Protein AF-A0A6V7H2R8-F1 (afdb_monomer)

Nearest PDB structures (foldseek):
  3dwb-assembly1_A  TM=9.628E-01  e=2.701E-02  Homo sapiens
  4cth-assembly1_A-2  TM=8.865E-01  e=2.375E-02  Homo sapiens
  3zjc-assembly1_A  TM=4.644E-01  e=5.993E+00  Homo sapiens

pLDDT: mean 85.29, std 17.2, range [33.84, 97.81]

Structure (mmCIF, N/CA/C/O backbone):
data_AF-A0A6V7H2R8-F1
#
_entry.id   AF-A0A6V7H2R8-F1
#
loop_
_atom_site.group_PDB
_atom_site.id
_atom_site.type_symbol
_atom_site.label_atom_id
_atom_site.label_alt_id
_atom_site.label_comp_id
_atom_site.label_asym_id
_atom_site.label_entity_id
_atom_site.label_seq_id
_atom_site.pdbx_PDB_ins_code
_atom_site.Cartn_x
_atom_site.Cartn_y
_atom_site.Cartn_z
_atom_site.occupancy
_atom_site.B_iso_or_equiv
_atom_site.auth_seq_id
_atom_site.auth_comp_id
_atom_site.auth_asym_id
_atom_site.auth_atom_id
_atom_site.pdbx_PDB_model_num
ATOM 1 N N . MET A 1 1 ? 26.172 -37.991 10.507 1.00 34.00 1 MET A N 1
ATOM 2 C CA . MET A 1 1 ? 24.978 -37.413 11.155 1.00 34.00 1 MET A CA 1
ATOM 3 C C . MET A 1 1 ? 24.771 -36.032 10.552 1.00 34.00 1 MET A C 1
ATOM 5 O O . MET A 1 1 ? 25.432 -35.087 10.954 1.00 34.00 1 MET A O 1
ATOM 9 N N . THR A 1 2 ? 23.987 -35.946 9.480 1.00 33.84 2 THR A N 1
ATOM 10 C CA . THR A 1 2 ? 23.653 -34.681 8.815 1.00 33.84 2 THR A CA 1
ATOM 11 C C . THR A 1 2 ? 22.503 -34.040 9.579 1.00 33.84 2 THR A C 1
ATOM 13 O O . THR A 1 2 ? 21.401 -34.583 9.599 1.00 33.84 2 THR A O 1
ATOM 16 N N . LEU A 1 3 ? 22.778 -32.925 10.255 1.00 43.97 3 LEU A N 1
ATOM 17 C CA . LEU A 1 3 ? 21.754 -32.080 10.861 1.00 43.97 3 LEU A CA 1
ATOM 18 C C . LEU A 1 3 ? 20.865 -31.525 9.742 1.00 43.97 3 LEU A C 1
ATOM 20 O O . LEU A 1 3 ? 21.286 -30.668 8.971 1.00 43.97 3 LEU A O 1
ATOM 24 N N . SER A 1 4 ? 19.645 -32.052 9.660 1.00 55.16 4 SER A N 1
ATOM 25 C CA . SER A 1 4 ? 18.523 -31.413 8.981 1.00 55.16 4 SER A CA 1
ATOM 26 C C . SER A 1 4 ? 18.219 -30.127 9.744 1.00 55.16 4 SER A C 1
ATOM 28 O O . SER A 1 4 ? 17.566 -30.173 10.786 1.00 55.16 4 SER A O 1
ATOM 30 N N . LEU A 1 5 ? 18.760 -28.993 9.287 1.00 51.31 5 LEU A N 1
ATOM 31 C CA . LEU A 1 5 ? 18.338 -27.694 9.798 1.00 51.31 5 LEU A CA 1
ATOM 32 C C . LEU A 1 5 ? 16.865 -27.515 9.439 1.00 51.31 5 LEU A C 1
ATOM 34 O O . LEU A 1 5 ? 16.486 -27.637 8.278 1.00 51.31 5 LEU A O 1
ATOM 38 N N . CYS A 1 6 ? 16.080 -27.285 10.484 1.00 45.25 6 CYS A N 1
ATOM 39 C CA . CYS A 1 6 ? 14.645 -27.093 10.494 1.00 45.25 6 CYS A CA 1
ATOM 40 C C . CYS A 1 6 ? 14.112 -26.374 9.255 1.00 45.25 6 CYS A C 1
ATOM 42 O O . CYS A 1 6 ? 14.593 -25.301 8.888 1.00 45.25 6 CYS A O 1
ATOM 44 N N . ASP A 1 7 ? 13.039 -26.933 8.703 1.00 42.12 7 ASP A N 1
ATOM 45 C CA . ASP A 1 7 ? 12.064 -26.207 7.907 1.00 42.12 7 ASP A CA 1
ATOM 46 C C . ASP A 1 7 ? 11.737 -24.879 8.608 1.00 42.12 7 ASP A C 1
ATOM 48 O O . ASP A 1 7 ? 11.073 -24.852 9.649 1.00 42.12 7 ASP A O 1
ATOM 52 N N . VAL A 1 8 ? 12.222 -23.762 8.062 1.00 51.91 8 VAL A N 1
ATOM 53 C CA . VAL A 1 8 ? 11.728 -22.430 8.419 1.00 51.91 8 VAL A CA 1
ATOM 54 C C . VAL A 1 8 ? 10.284 -22.386 7.928 1.00 51.91 8 VAL A C 1
ATOM 56 O O . VAL A 1 8 ? 10.016 -22.106 6.764 1.00 51.91 8 VAL A O 1
AT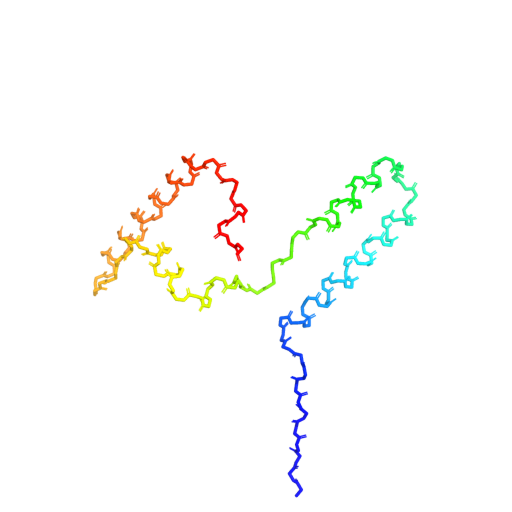OM 59 N N . LYS A 1 9 ? 9.351 -22.767 8.805 1.00 57.75 9 LYS A N 1
ATOM 60 C CA . LYS A 1 9 ? 7.926 -22.903 8.478 1.00 57.75 9 LYS A CA 1
ATOM 61 C C . LYS A 1 9 ? 7.207 -21.576 8.209 1.00 57.75 9 LYS A C 1
ATOM 63 O O . LYS A 1 9 ? 6.068 -21.623 7.767 1.00 57.75 9 LYS A O 1
ATOM 68 N N . TYR A 1 10 ? 7.850 -20.428 8.424 1.00 55.31 10 TYR A N 1
ATOM 69 C CA . TYR A 1 10 ? 7.238 -19.109 8.243 1.00 55.31 10 TYR A CA 1
ATOM 70 C C . TYR A 1 10 ? 8.214 -18.154 7.554 1.00 55.31 10 TYR A C 1
ATOM 72 O O . TYR A 1 10 ? 9.361 -18.011 7.985 1.00 55.31 10 TYR A O 1
ATOM 80 N N . GLY A 1 11 ? 7.789 -17.519 6.460 1.00 78.44 11 GLY A N 1
ATOM 81 C CA . GLY A 1 11 ? 8.589 -16.499 5.785 1.00 78.44 11 GLY A CA 1
ATOM 82 C C . GLY A 1 11 ? 8.660 -15.216 6.618 1.00 78.44 11 GLY A C 1
ATOM 83 O O . GLY A 1 11 ? 7.786 -14.946 7.435 1.00 78.44 11 GLY A O 1
ATOM 84 N N . GLY A 1 12 ? 9.673 -14.369 6.395 1.00 87.06 12 GLY A N 1
ATOM 85 C CA . GLY A 1 12 ? 9.821 -13.111 7.149 1.00 87.06 12 GLY A CA 1
ATOM 86 C C . GLY A 1 12 ? 8.627 -12.146 7.028 1.00 87.06 12 GLY A C 1
ATOM 87 O O . GLY A 1 12 ? 8.388 -11.355 7.933 1.00 87.06 12 GLY A O 1
ATOM 88 N N . ARG A 1 13 ? 7.846 -12.235 5.939 1.00 88.38 13 ARG A N 1
ATOM 89 C CA . ARG A 1 13 ? 6.581 -11.495 5.780 1.00 88.38 13 ARG A CA 1
ATOM 90 C C . ARG A 1 13 ? 5.502 -11.995 6.742 1.00 88.38 13 ARG A C 1
ATOM 92 O O . ARG A 1 13 ? 4.782 -11.171 7.289 1.00 88.38 13 ARG A O 1
ATOM 99 N N . ASP A 1 14 ? 5.409 -13.308 6.931 1.00 91.00 14 ASP A N 1
ATOM 100 C CA . ASP A 1 14 ? 4.378 -13.930 7.765 1.00 91.00 14 ASP A CA 1
ATOM 101 C C . ASP A 1 14 ? 4.619 -13.561 9.231 1.00 91.00 14 ASP A C 1
ATOM 103 O O . ASP A 1 14 ? 3.728 -13.030 9.880 1.00 91.00 14 ASP A O 1
ATOM 107 N N . MET A 1 15 ? 5.873 -13.654 9.694 1.00 93.75 15 MET A N 1
ATOM 108 C CA . MET A 1 15 ? 6.250 -13.203 11.041 1.00 93.75 15 MET A CA 1
ATOM 109 C C . MET A 1 15 ? 5.937 -11.719 11.275 1.00 93.75 15 MET A C 1
ATOM 111 O O . MET A 1 15 ? 5.490 -11.337 12.349 1.00 93.75 15 MET A O 1
ATOM 115 N N . ALA A 1 16 ? 6.180 -10.861 10.279 1.00 93.31 16 ALA A N 1
ATOM 116 C CA . ALA A 1 16 ? 5.841 -9.445 10.383 1.00 93.31 16 ALA A CA 1
ATOM 117 C C . ALA A 1 16 ? 4.325 -9.208 10.440 1.00 93.31 16 ALA A C 1
ATOM 119 O O . ALA A 1 16 ? 3.893 -8.292 11.132 1.00 93.31 16 ALA A O 1
ATOM 120 N N . SER A 1 17 ? 3.531 -10.025 9.743 1.00 93.69 17 SER A N 1
ATOM 121 C CA . SER A 1 17 ? 2.068 -9.977 9.823 1.00 93.69 17 SER A CA 1
ATOM 122 C C . SER A 1 17 ? 1.574 -10.367 11.207 1.00 93.69 17 SER A C 1
ATOM 124 O O . SER A 1 17 ? 0.786 -9.629 11.788 1.00 93.69 17 SER A O 1
ATOM 126 N N . ASP A 1 18 ? 2.103 -11.456 11.761 1.00 94.62 18 ASP A N 1
ATOM 127 C CA . ASP A 1 18 ? 1.732 -11.923 13.097 1.00 94.62 18 ASP A CA 1
ATOM 128 C C . ASP A 1 18 ? 2.070 -10.868 14.164 1.00 94.62 18 ASP A C 1
ATOM 130 O O . ASP A 1 18 ? 1.243 -10.550 15.015 1.00 94.62 18 ASP A O 1
ATOM 134 N N . MET A 1 19 ? 3.249 -10.238 14.071 1.00 94.81 19 MET A N 1
ATOM 135 C CA . MET A 1 19 ? 3.630 -9.144 14.976 1.00 94.81 19 MET A CA 1
ATOM 136 C C . MET A 1 19 ? 2.691 -7.932 14.872 1.00 94.81 19 MET A C 1
ATOM 138 O O . MET A 1 19 ? 2.398 -7.298 15.885 1.00 94.81 19 MET A O 1
ATOM 142 N N . VAL A 1 20 ? 2.220 -7.583 13.669 1.00 95.00 20 VAL A N 1
ATOM 143 C CA . VAL A 1 20 ? 1.248 -6.488 13.492 1.00 95.00 20 VAL A CA 1
ATOM 144 C C . VAL A 1 20 ? -0.088 -6.838 14.147 1.00 95.00 20 VAL A C 1
ATOM 146 O O . VAL A 1 20 ? -0.681 -5.974 14.792 1.00 95.00 20 VAL A O 1
ATOM 149 N N . ASP A 1 21 ? -0.524 -8.093 14.051 1.00 94.50 21 ASP A N 1
ATOM 150 C CA . ASP A 1 21 ? -1.775 -8.559 14.658 1.00 94.50 21 ASP A CA 1
ATOM 151 C C . ASP A 1 21 ? -1.701 -8.548 16.191 1.00 94.50 21 ASP A C 1
ATOM 153 O O . ASP A 1 21 ? -2.643 -8.121 16.865 1.00 94.50 21 ASP A O 1
ATOM 157 N N . GLU A 1 22 ? -0.555 -8.934 16.755 1.00 96.50 22 GLU A N 1
ATOM 158 C CA . GLU A 1 22 ? -0.293 -8.824 18.193 1.00 96.50 22 GLU A CA 1
ATOM 159 C C . GLU A 1 22 ? -0.314 -7.365 18.673 1.00 96.50 22 GLU A C 1
ATOM 161 O O . GLU A 1 22 ? -0.939 -7.059 19.691 1.00 96.50 22 GLU A O 1
ATOM 166 N N . ILE A 1 23 ? 0.308 -6.447 17.923 1.00 95.81 23 ILE A N 1
ATOM 167 C CA . ILE A 1 23 ? 0.294 -5.010 18.237 1.00 95.81 23 ILE A CA 1
ATOM 168 C C . ILE A 1 23 ? -1.128 -4.453 18.165 1.00 95.81 23 ILE A C 1
ATOM 170 O O . ILE A 1 23 ? -1.539 -3.720 19.064 1.00 95.81 23 ILE A O 1
ATOM 174 N N . GLN A 1 24 ? -1.889 -4.796 17.124 1.00 96.25 24 GLN A N 1
ATOM 175 C CA . GLN A 1 24 ? -3.268 -4.334 16.968 1.00 96.25 24 GLN A CA 1
ATOM 176 C C . GLN A 1 24 ? -4.132 -4.765 18.158 1.00 96.25 24 GLN A C 1
ATOM 178 O O . GLN A 1 24 ? -4.868 -3.946 18.710 1.00 96.25 24 GLN A O 1
ATOM 183 N N . LYS A 1 25 ? -3.980 -6.013 18.606 1.00 96.19 25 LYS A N 1
ATOM 184 C CA . LYS A 1 25 ? -4.686 -6.545 19.774 1.00 96.19 25 LYS A CA 1
ATOM 185 C C . LYS A 1 25 ? -4.315 -5.827 21.074 1.00 96.19 25 LYS A C 1
ATOM 187 O O . LYS A 1 25 ? -5.192 -5.540 21.887 1.00 96.19 25 LYS A O 1
ATOM 192 N N . GLU A 1 26 ? -3.035 -5.530 21.287 1.00 97.19 26 GLU A N 1
ATOM 193 C CA . GLU A 1 26 ? -2.609 -4.788 22.480 1.00 97.19 26 GLU A CA 1
ATOM 194 C C . GLU A 1 26 ? -3.139 -3.349 22.455 1.00 97.19 26 GLU A C 1
ATOM 196 O O . GLU A 1 26 ? -3.633 -2.848 23.463 1.00 97.19 26 GLU A O 1
ATOM 201 N N . VAL A 1 27 ? -3.109 -2.687 21.297 1.00 96.06 27 VAL A N 1
ATOM 202 C CA . VAL A 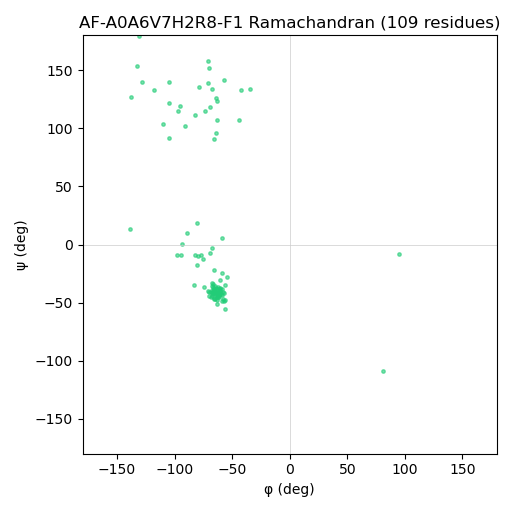1 27 ? -3.676 -1.339 21.139 1.00 96.06 27 VAL A CA 1
ATOM 203 C C . VAL A 1 27 ? -5.179 -1.336 21.430 1.00 96.06 27 VAL A C 1
ATOM 205 O O . VAL A 1 27 ? -5.654 -0.457 22.150 1.00 96.06 27 VAL A O 1
ATOM 208 N N . GLU A 1 28 ? -5.917 -2.332 20.937 1.00 96.19 28 GLU A N 1
ATOM 209 C CA . GLU A 1 28 ? -7.338 -2.514 21.247 1.00 96.19 28 GLU A CA 1
ATOM 210 C C . GLU A 1 28 ? -7.570 -2.625 22.763 1.00 96.19 28 GLU A C 1
ATOM 212 O O . GLU A 1 28 ? -8.400 -1.901 23.321 1.00 96.19 28 GLU A O 1
ATOM 217 N N . TYR A 1 29 ? -6.783 -3.461 23.446 1.00 96.56 29 TYR A N 1
ATOM 218 C CA . TYR A 1 29 ? -6.860 -3.633 24.898 1.00 96.56 29 TYR A CA 1
ATOM 219 C C . TYR A 1 29 ? -6.592 -2.324 25.664 1.00 96.56 29 TYR A C 1
ATOM 221 O O . TYR A 1 29 ? -7.313 -1.983 26.610 1.00 96.56 29 TYR A O 1
ATOM 229 N N . GLN A 1 30 ? -5.598 -1.540 25.243 1.00 95.50 30 GLN A N 1
ATOM 230 C CA . GLN A 1 30 ? -5.274 -0.243 25.855 1.00 95.50 30 GLN A CA 1
ATOM 231 C C . GLN A 1 30 ? -6.394 0.791 25.654 1.00 95.50 30 GLN A C 1
ATOM 233 O O . GLN A 1 30 ? -6.712 1.557 26.565 1.00 95.50 30 GLN A O 1
ATOM 238 N N . ILE A 1 31 ? -7.039 0.807 24.484 1.00 95.31 31 ILE A N 1
ATOM 239 C CA . ILE A 1 31 ? -8.177 1.700 24.207 1.00 95.31 31 ILE A CA 1
ATOM 240 C C . ILE A 1 31 ? -9.392 1.306 25.055 1.00 95.31 31 ILE A C 1
ATOM 242 O O . ILE A 1 31 ? -10.039 2.170 25.653 1.00 95.31 31 ILE A O 1
ATOM 246 N N . GLN A 1 32 ? -9.687 0.009 25.153 1.00 93.88 32 GLN A N 1
A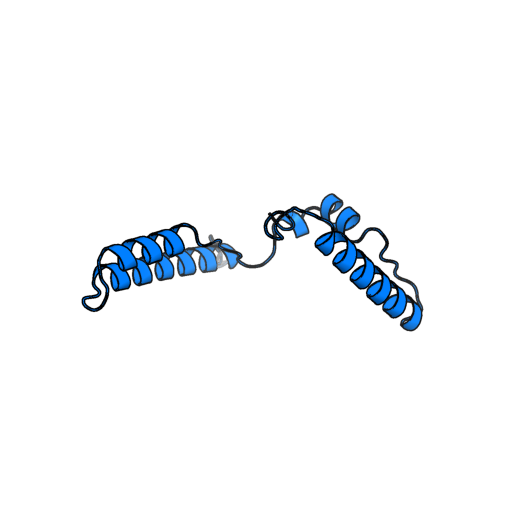TOM 247 C CA . GLN A 1 32 ? -10.806 -0.497 25.952 1.00 93.88 32 GLN A CA 1
ATOM 248 C C . GLN A 1 32 ? -10.610 -0.244 27.452 1.00 93.88 32 GLN A C 1
ATOM 250 O O . GLN A 1 32 ? -11.563 0.115 28.138 1.00 93.88 32 GLN A O 1
ATOM 255 N N . SER A 1 33 ? -9.383 -0.370 27.961 1.00 94.12 33 SER A N 1
ATOM 256 C CA . SER A 1 33 ? -9.065 -0.142 29.380 1.00 94.12 33 SER A CA 1
ATOM 257 C C . SER A 1 33 ? -8.861 1.332 29.757 1.00 94.12 33 SER A C 1
ATOM 259 O O . SER A 1 33 ? -8.779 1.662 30.942 1.00 94.12 33 SER A O 1
ATOM 261 N N . SER A 1 34 ? -8.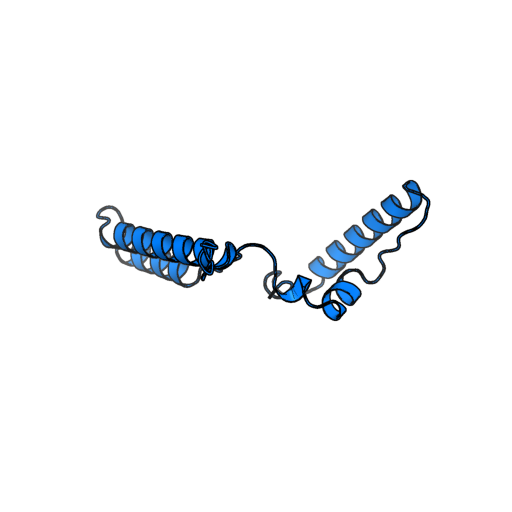802 2.233 28.775 1.00 93.38 34 SER A N 1
ATOM 262 C CA . SER A 1 34 ? -8.591 3.658 29.013 1.00 93.38 34 SER A CA 1
ATOM 263 C C . SER A 1 34 ? -9.770 4.320 29.733 1.00 93.38 34 SER A C 1
ATOM 265 O O . SER A 1 34 ? -10.934 4.164 29.353 1.00 93.38 34 SER A O 1
ATOM 267 N N . THR A 1 35 ? -9.440 5.123 30.747 1.00 94.19 35 THR A N 1
ATOM 268 C CA . THR A 1 35 ? -10.387 5.901 31.560 1.00 94.19 35 THR A CA 1
ATOM 269 C C . THR A 1 35 ? -10.514 7.360 31.128 1.00 94.19 35 THR A C 1
ATOM 271 O O . THR A 1 35 ? -11.370 8.072 31.647 1.00 94.19 35 THR A O 1
ATOM 274 N N . TRP A 1 36 ? -9.661 7.834 30.215 1.00 93.31 36 TRP A N 1
ATOM 275 C CA . TRP A 1 36 ? -9.619 9.247 29.821 1.00 93.31 36 TRP A CA 1
ATOM 276 C C . TRP A 1 36 ? -10.456 9.566 28.573 1.00 93.31 36 TRP A C 1
ATOM 278 O O . TRP A 1 36 ? -10.634 10.740 28.256 1.00 93.31 36 TRP A O 1
ATOM 288 N N . MET A 1 37 ? -10.966 8.549 27.869 1.00 93.31 37 MET A N 1
ATOM 289 C CA . MET A 1 37 ? -11.780 8.702 26.658 1.00 93.31 37 MET A CA 1
ATOM 290 C C . MET A 1 37 ? -13.259 8.440 26.937 1.00 93.31 37 MET A C 1
ATOM 292 O O . MET A 1 37 ? -13.600 7.508 27.662 1.00 93.31 37 MET A O 1
ATOM 296 N N . ASP A 1 38 ? -14.113 9.256 26.320 1.00 94.31 38 ASP A N 1
ATOM 297 C CA . ASP A 1 38 ? -15.556 9.030 26.254 1.00 94.31 38 ASP A CA 1
ATOM 298 C C . ASP A 1 38 ? -15.884 7.839 25.340 1.00 94.31 38 ASP A C 1
ATOM 300 O O . ASP A 1 38 ? -15.149 7.556 24.388 1.00 94.31 38 ASP A O 1
ATOM 304 N N . ASP A 1 39 ? -17.000 7.167 25.608 1.00 93.12 39 ASP A N 1
ATOM 305 C CA . ASP A 1 39 ? -17.392 5.952 24.893 1.00 93.12 39 ASP A CA 1
ATOM 306 C C . ASP A 1 39 ? -17.630 6.200 23.396 1.00 93.12 39 ASP A C 1
ATOM 308 O O . ASP A 1 39 ? -17.191 5.400 22.573 1.00 93.12 39 ASP A O 1
ATOM 312 N N . GLY A 1 40 ? -18.186 7.355 23.009 1.00 92.88 40 GLY A N 1
ATOM 313 C CA . GLY A 1 40 ? -18.374 7.672 21.588 1.00 92.88 40 GLY A CA 1
ATOM 314 C C . GLY A 1 40 ? -17.053 7.879 20.837 1.00 92.88 40 GLY A C 1
ATOM 315 O O . GLY A 1 40 ? -16.933 7.535 19.662 1.00 92.88 40 GLY A O 1
ATOM 316 N N . VAL A 1 41 ? -16.030 8.414 21.511 1.00 93.12 41 VAL A N 1
ATOM 317 C CA . VAL A 1 41 ? -14.681 8.562 20.935 1.00 93.12 41 VAL A CA 1
ATOM 318 C C . VAL A 1 41 ? -13.976 7.208 20.865 1.00 93.12 41 VAL A C 1
ATOM 320 O O . VAL A 1 41 ? -13.261 6.941 19.897 1.00 93.12 41 VAL A O 1
ATOM 323 N N . ARG A 1 42 ? -14.196 6.347 21.864 1.00 95.00 42 ARG A N 1
ATOM 324 C CA . ARG A 1 42 ? -13.658 4.983 21.914 1.00 95.00 42 ARG A CA 1
ATOM 325 C C . ARG A 1 42 ? -14.084 4.183 20.686 1.00 95.00 42 ARG A C 1
ATOM 327 O O . ARG A 1 42 ? -13.218 3.628 20.013 1.00 95.00 42 ARG A O 1
ATOM 334 N N . ASP A 1 43 ? -15.373 4.206 20.357 1.00 94.69 43 ASP A N 1
ATOM 335 C CA . ASP A 1 43 ? -15.931 3.466 19.221 1.00 94.69 43 ASP A CA 1
ATOM 336 C C . ASP A 1 43 ? -15.315 3.915 17.885 1.00 94.69 43 ASP A C 1
ATOM 338 O O . ASP A 1 43 ? -14.875 3.083 17.096 1.00 94.69 43 ASP A O 1
ATOM 342 N N . ILE A 1 44 ? -15.151 5.227 17.671 1.00 94.94 44 ILE A N 1
ATOM 343 C CA . ILE A 1 44 ? -14.523 5.772 16.451 1.00 94.94 44 ILE A CA 1
ATOM 344 C C . ILE A 1 44 ? -13.070 5.296 16.298 1.00 94.94 44 ILE A C 1
ATOM 346 O O . ILE A 1 44 ? -12.611 4.994 15.192 1.00 94.94 44 ILE A O 1
ATOM 350 N N . ILE A 1 45 ? -12.313 5.268 17.397 1.00 93.75 45 ILE A N 1
ATOM 351 C CA . ILE A 1 45 ? -10.909 4.843 17.366 1.00 93.75 45 ILE A CA 1
ATOM 352 C C . ILE A 1 45 ? -10.817 3.332 17.131 1.00 93.75 45 ILE A C 1
ATOM 354 O O . ILE A 1 45 ? -9.957 2.899 16.361 1.00 93.75 45 ILE A O 1
ATOM 358 N N . LEU A 1 46 ? -11.699 2.543 17.751 1.00 95.50 46 LEU A N 1
ATOM 359 C CA . LEU A 1 46 ? -11.770 1.096 17.540 1.00 95.50 46 LEU A CA 1
ATOM 360 C C . LEU A 1 46 ? -12.136 0.758 16.093 1.00 95.50 46 LEU A C 1
ATOM 362 O O . LEU A 1 46 ? -11.447 -0.054 15.477 1.00 95.50 46 LEU A O 1
ATOM 366 N N . ASP A 1 47 ? -13.120 1.444 15.510 1.00 95.62 47 ASP A N 1
ATOM 367 C CA . ASP A 1 47 ? -13.468 1.283 14.096 1.00 95.62 47 ASP A CA 1
ATOM 368 C C . ASP A 1 47 ? -12.259 1.574 13.200 1.00 95.62 47 ASP A C 1
ATOM 370 O O . ASP A 1 47 ? -11.908 0.780 12.324 1.00 95.62 47 ASP A O 1
ATOM 374 N N . LYS A 1 48 ? -11.545 2.676 13.456 1.00 94.12 48 LYS A N 1
ATOM 375 C CA . LYS A 1 48 ? -10.331 3.009 12.700 1.00 94.12 48 LYS A CA 1
ATOM 376 C C . LYS A 1 48 ? -9.246 1.937 12.828 1.00 94.12 48 LYS A C 1
ATOM 378 O O . LYS A 1 48 ? -8.537 1.687 11.855 1.00 94.12 48 LYS A O 1
ATOM 383 N N . LEU A 1 49 ? -9.099 1.333 14.006 1.00 94.62 49 LEU A N 1
ATOM 384 C CA . LEU A 1 49 ? -8.130 0.266 14.250 1.00 94.62 49 LEU A CA 1
ATOM 385 C C . LEU A 1 49 ? -8.489 -1.006 13.468 1.00 94.62 49 LEU A C 1
ATOM 387 O O . LEU A 1 49 ? -7.604 -1.619 12.877 1.00 94.62 49 LEU A O 1
ATOM 391 N N . VAL A 1 50 ? -9.775 -1.367 13.417 1.00 92.50 50 VAL A N 1
ATOM 392 C CA . VAL A 1 50 ? -10.283 -2.540 12.682 1.00 92.50 50 VAL A CA 1
ATOM 393 C C . VAL A 1 50 ? -10.111 -2.384 11.170 1.00 92.50 50 VAL A C 1
ATOM 395 O O . VAL A 1 50 ? -9.701 -3.334 10.505 1.00 92.50 50 VAL A O 1
ATOM 398 N N . TYR A 1 51 ? -10.384 -1.197 10.623 1.00 92.12 51 TYR A N 1
ATOM 399 C CA . TYR A 1 51 ? -10.305 -0.930 9.179 1.00 92.12 51 TYR A CA 1
ATOM 400 C C . TYR A 1 51 ? -8.922 -0.465 8.697 1.00 92.12 51 TYR A C 1
ATOM 402 O O . TYR A 1 51 ? -8.775 -0.031 7.553 1.00 92.12 51 TYR A O 1
ATOM 410 N N . MET A 1 52 ? -7.896 -0.529 9.546 1.00 91.75 52 MET A N 1
ATOM 411 C CA . MET A 1 52 ? -6.545 -0.139 9.160 1.00 91.75 52 MET A CA 1
ATOM 412 C C . MET A 1 52 ? -5.952 -1.142 8.158 1.00 91.75 52 MET A C 1
ATOM 414 O O . MET A 1 52 ? -5.749 -2.314 8.470 1.00 91.75 52 MET A O 1
ATOM 418 N N . ASP A 1 53 ? -5.634 -0.667 6.953 1.00 90.06 53 ASP A N 1
ATOM 419 C CA . ASP A 1 53 ? -5.010 -1.494 5.920 1.00 90.06 53 ASP A CA 1
ATOM 420 C C . ASP A 1 53 ? -3.542 -1.835 6.257 1.00 90.06 53 ASP A C 1
ATOM 422 O O . ASP A 1 53 ? -2.768 -0.990 6.723 1.00 90.06 53 ASP A O 1
ATOM 426 N N . ARG A 1 54 ? -3.142 -3.086 5.999 1.00 87.75 54 ARG A N 1
ATOM 427 C CA . ARG A 1 54 ? -1.834 -3.655 6.366 1.00 87.75 54 ARG A CA 1
ATOM 428 C C . ARG A 1 54 ? -0.983 -3.893 5.119 1.00 87.75 54 ARG A C 1
ATOM 430 O O . ARG A 1 54 ? -1.127 -4.896 4.422 1.00 87.75 54 ARG A O 1
ATOM 437 N N . LYS A 1 55 ? -0.001 -3.021 4.880 1.00 90.00 55 LYS A N 1
ATOM 438 C CA . LYS A 1 55 ? 0.938 -3.140 3.747 1.00 90.00 55 LYS A CA 1
ATOM 439 C C . LYS A 1 55 ? 2.314 -3.627 4.207 1.00 90.00 55 LYS A C 1
ATOM 441 O O . LYS A 1 55 ? 3.175 -2.829 4.563 1.00 90.00 55 LYS A O 1
ATOM 446 N N . ILE A 1 56 ? 2.532 -4.946 4.186 1.00 90.56 56 ILE A N 1
ATOM 447 C CA . ILE A 1 56 ? 3.781 -5.580 4.652 1.00 90.56 56 ILE A CA 1
ATOM 448 C C . ILE A 1 56 ? 4.648 -6.041 3.474 1.00 90.56 56 ILE A C 1
ATOM 450 O O . ILE A 1 56 ? 4.254 -6.887 2.666 1.00 90.56 56 ILE A O 1
ATOM 454 N N . GLY A 1 57 ? 5.876 -5.523 3.414 1.00 89.94 57 GLY A N 1
ATOM 455 C CA . GLY A 1 57 ? 6.859 -5.865 2.390 1.00 89.94 57 GLY A CA 1
ATOM 456 C C . GLY A 1 57 ? 6.620 -5.105 1.088 1.00 89.94 57 GLY A C 1
ATOM 457 O O . GLY A 1 57 ? 6.881 -3.911 1.014 1.00 89.94 57 GLY A O 1
ATOM 458 N N . TYR A 1 58 ? 6.162 -5.806 0.052 1.00 88.88 58 TYR A N 1
ATOM 459 C CA . TYR A 1 58 ? 5.882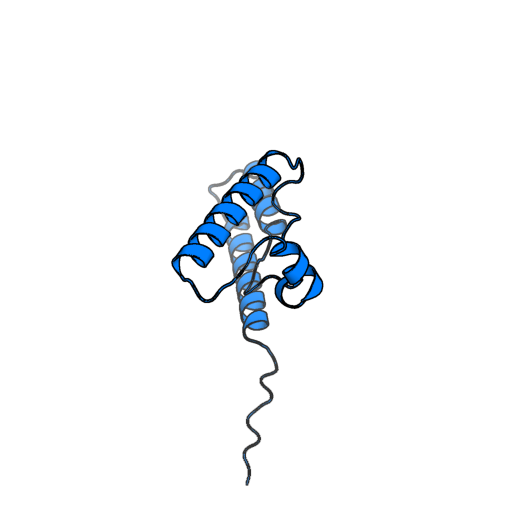 -5.228 -1.263 1.00 88.88 58 TYR A CA 1
ATOM 460 C C . TYR A 1 58 ? 4.505 -5.676 -1.780 1.00 88.88 58 TYR A C 1
ATOM 462 O O . TYR A 1 58 ? 4.035 -6.762 -1.399 1.00 88.88 58 TYR A O 1
ATOM 470 N N . PRO A 1 59 ? 3.865 -4.870 -2.650 1.00 89.62 59 PRO A N 1
ATOM 471 C CA . PRO A 1 59 ? 2.593 -5.220 -3.272 1.00 89.62 59 PRO A CA 1
ATOM 472 C C . PRO A 1 59 ? 2.675 -6.543 -4.037 1.00 89.62 59 PRO A C 1
ATOM 474 O O . PRO A 1 59 ? 3.666 -6.837 -4.708 1.00 89.62 59 PRO A O 1
ATOM 477 N N . SER A 1 60 ? 1.615 -7.344 -3.973 1.00 86.81 60 SER A N 1
ATOM 478 C CA . SER A 1 60 ? 1.485 -8.590 -4.746 1.00 86.81 60 SER A CA 1
ATOM 479 C C . SER A 1 60 ? 1.634 -8.340 -6.255 1.00 86.81 60 SER A C 1
ATOM 481 O O . SER A 1 60 ? 2.247 -9.153 -6.955 1.00 86.81 60 SER A O 1
ATOM 483 N N . SER A 1 61 ? 1.156 -7.184 -6.730 1.00 86.06 61 SER A N 1
ATOM 484 C CA . SER A 1 61 ? 1.218 -6.729 -8.122 1.00 86.06 61 SER A CA 1
ATOM 485 C C . SER A 1 61 ? 2.635 -6.718 -8.701 1.00 86.06 61 SER A C 1
ATOM 487 O O . SER A 1 61 ? 2.806 -6.996 -9.887 1.00 86.06 61 SER A O 1
ATOM 489 N N . TYR A 1 62 ? 3.668 -6.539 -7.870 1.00 87.69 62 TYR A N 1
ATOM 490 C CA . TYR A 1 62 ? 5.068 -6.548 -8.314 1.00 87.69 62 TYR A CA 1
ATOM 491 C C . TYR A 1 62 ? 5.512 -7.921 -8.833 1.00 87.69 62 TYR A C 1
ATOM 493 O O . TYR A 1 62 ? 6.456 -8.014 -9.617 1.00 87.69 62 TYR A O 1
ATOM 501 N N . ARG A 1 63 ? 4.825 -8.999 -8.434 1.00 88.50 63 ARG A N 1
ATOM 502 C CA . ARG A 1 63 ? 5.068 -10.353 -8.957 1.00 88.50 63 ARG A CA 1
ATOM 503 C C . ARG A 1 63 ? 4.403 -10.584 -10.315 1.00 88.50 63 ARG A C 1
ATOM 505 O O . ARG A 1 63 ? 4.775 -11.520 -11.019 1.00 88.50 63 ARG A O 1
ATOM 512 N N . ASN A 1 64 ? 3.434 -9.753 -10.699 1.00 93.25 64 ASN A N 1
ATOM 513 C CA . ASN A 1 64 ? 2.736 -9.869 -11.970 1.00 93.25 64 ASN A CA 1
ATOM 514 C C . ASN A 1 64 ? 3.443 -9.033 -13.046 1.00 93.25 64 ASN A C 1
ATOM 516 O O . ASN A 1 64 ? 3.276 -7.817 -13.142 1.00 93.25 64 ASN A O 1
ATOM 520 N N . ILE A 1 65 ? 4.210 -9.707 -13.905 1.00 93.62 65 ILE A N 1
ATOM 521 C CA . ILE A 1 65 ? 4.986 -9.043 -14.959 1.00 93.62 65 ILE A CA 1
ATOM 522 C C . ILE A 1 65 ? 4.115 -8.254 -15.946 1.00 93.62 65 ILE A C 1
ATOM 524 O O . ILE A 1 65 ? 4.571 -7.251 -16.487 1.00 93.62 65 ILE A O 1
ATOM 528 N N . THR A 1 66 ? 2.875 -8.681 -16.187 1.00 95.19 66 THR A N 1
ATOM 529 C CA . THR A 1 66 ? 1.955 -7.986 -17.096 1.00 95.19 66 THR A CA 1
ATOM 530 C C . THR A 1 66 ? 1.514 -6.659 -16.495 1.00 95.19 66 THR A C 1
ATOM 532 O O . THR A 1 66 ? 1.572 -5.640 -17.180 1.00 95.19 66 THR A O 1
ATOM 535 N N . VAL A 1 67 ? 1.164 -6.654 -15.204 1.00 92.94 67 VAL A N 1
ATOM 536 C CA . VAL A 1 67 ? 0.818 -5.427 -14.468 1.00 92.94 67 VAL A CA 1
ATOM 537 C C . VAL A 1 67 ? 2.008 -4.473 -14.439 1.00 92.94 67 VAL A C 1
ATOM 539 O O . VAL A 1 67 ? 1.854 -3.303 -14.768 1.00 92.94 67 VAL A O 1
ATOM 542 N N . MET A 1 68 ? 3.214 -4.970 -14.155 1.00 91.50 68 MET A N 1
ATOM 543 C CA . MET A 1 68 ? 4.412 -4.121 -14.118 1.00 91.50 68 MET A CA 1
ATOM 544 C C . MET A 1 68 ? 4.799 -3.555 -15.491 1.00 91.50 68 MET A C 1
ATOM 546 O O . MET A 1 68 ? 5.243 -2.410 -15.578 1.00 91.50 68 MET A O 1
ATOM 550 N N . LYS A 1 69 ? 4.619 -4.324 -16.573 1.00 93.06 69 LYS A N 1
ATOM 551 C CA . LYS A 1 69 ? 4.843 -3.837 -17.945 1.00 93.06 69 LYS A CA 1
ATOM 552 C C . LYS A 1 69 ? 3.862 -2.737 -18.331 1.00 93.06 69 LYS A C 1
ATOM 554 O O . LYS A 1 69 ? 4.262 -1.788 -18.996 1.00 93.06 69 LYS A O 1
ATOM 559 N N . GLU A 1 70 ? 2.602 -2.884 -17.939 1.00 91.94 70 GLU A N 1
ATOM 560 C CA . GLU A 1 70 ? 1.584 -1.866 -18.183 1.00 91.94 70 GLU A CA 1
ATOM 561 C C . GLU A 1 70 ? 1.818 -0.624 -17.319 1.00 91.94 70 GLU A C 1
ATOM 563 O O . GLU A 1 70 ? 1.708 0.487 -17.830 1.00 91.94 70 GLU A O 1
ATOM 568 N N . HIS A 1 71 ? 2.204 -0.802 -16.049 1.00 90.00 71 HIS A N 1
ATOM 569 C CA . HIS A 1 71 ? 2.547 0.297 -15.149 1.00 90.00 71 HIS A CA 1
ATOM 570 C C . HIS A 1 71 ? 3.658 1.161 -15.756 1.00 90.00 71 HIS A C 1
ATOM 572 O O . HIS A 1 71 ? 3.438 2.331 -16.027 1.00 90.00 71 HIS A O 1
ATOM 578 N N . PHE A 1 72 ? 4.803 0.570 -16.112 1.00 91.81 72 PHE A N 1
ATOM 579 C CA . PHE A 1 72 ? 5.928 1.309 -16.703 1.00 91.81 72 PHE A CA 1
ATOM 580 C C . PHE A 1 72 ? 5.790 1.588 -18.208 1.00 91.81 72 PHE A C 1
ATOM 582 O O . PHE A 1 72 ? 6.782 1.877 -18.889 1.00 91.81 72 PHE A O 1
ATOM 589 N N . ARG A 1 73 ? 4.580 1.507 -18.770 1.00 91.94 73 ARG A N 1
ATOM 590 C CA . ARG A 1 73 ? 4.373 1.773 -20.193 1.00 91.94 73 ARG A CA 1
ATOM 591 C C . ARG A 1 73 ? 4.702 3.232 -20.507 1.00 91.94 73 ARG A C 1
ATOM 593 O O . ARG A 1 73 ? 4.141 4.155 -19.932 1.00 91.94 73 ARG A O 1
ATOM 600 N N . GLY A 1 74 ? 5.590 3.437 -21.479 1.00 89.50 74 GLY A N 1
ATOM 601 C CA . GLY A 1 74 ? 6.049 4.770 -21.883 1.00 89.50 74 GLY A CA 1
ATOM 602 C C . GLY A 1 74 ? 7.345 5.218 -21.205 1.00 89.50 74 GLY A C 1
ATOM 603 O O . GLY A 1 74 ? 7.927 6.215 -21.635 1.00 89.50 74 GLY A O 1
ATOM 604 N N . LEU A 1 75 ? 7.848 4.466 -20.221 1.00 93.81 75 LEU A N 1
ATOM 605 C CA . LEU A 1 75 ? 9.222 4.605 -19.752 1.00 93.81 75 LEU A CA 1
ATOM 606 C C . LEU A 1 75 ? 10.171 3.887 -20.726 1.00 93.81 75 LEU A C 1
ATOM 608 O O . LEU A 1 75 ? 9.906 2.767 -21.162 1.00 93.81 75 LEU A O 1
ATOM 612 N N . SER A 1 76 ? 11.285 4.528 -21.074 1.00 92.31 76 SER A N 1
ATOM 613 C CA . SER A 1 76 ? 12.284 3.978 -21.991 1.00 92.31 76 SER A CA 1
ATOM 614 C C . SER A 1 76 ? 13.677 4.034 -21.373 1.00 92.31 76 SER A C 1
ATOM 616 O O . SER A 1 76 ? 14.038 5.006 -20.712 1.00 92.31 76 SER A O 1
ATOM 618 N N . ALA A 1 77 ? 14.459 2.976 -21.588 1.00 93.56 77 ALA A N 1
ATOM 619 C CA . ALA A 1 77 ? 15.842 2.887 -21.141 1.00 93.56 77 ALA A CA 1
ATOM 620 C C . ALA A 1 77 ? 16.774 2.758 -22.350 1.00 93.56 77 ALA A C 1
ATOM 622 O O . ALA A 1 77 ? 16.547 1.961 -23.261 1.00 93.56 77 ALA A O 1
ATOM 623 N N . SER A 1 78 ? 17.837 3.550 -22.342 1.00 94.62 78 SER A N 1
ATOM 624 C CA . SER A 1 78 ? 18.860 3.651 -23.375 1.00 94.62 78 SER A CA 1
ATOM 625 C C . SER A 1 78 ? 20.262 3.576 -22.755 1.00 94.62 78 SER A C 1
ATOM 627 O O . SER A 1 78 ? 20.428 3.485 -21.536 1.00 94.62 78 SER A O 1
ATOM 629 N N . LYS A 1 79 ? 21.300 3.645 -23.598 1.00 97.31 79 LYS A N 1
ATOM 630 C CA . LYS A 1 79 ? 22.701 3.708 -23.145 1.00 97.31 79 LYS A CA 1
ATOM 631 C C . LYS A 1 79 ? 23.105 5.086 -22.599 1.00 97.31 79 LYS A C 1
ATOM 633 O O . LYS A 1 79 ? 24.175 5.200 -22.010 1.00 97.31 79 LYS A O 1
ATOM 638 N N . SER A 1 80 ? 22.293 6.124 -22.806 1.00 97.81 80 SER A N 1
ATOM 639 C CA . SER A 1 80 ? 22.575 7.479 -22.330 1.00 97.81 80 SER A CA 1
ATOM 640 C C . SER A 1 80 ? 21.889 7.723 -20.992 1.00 97.81 80 SER A C 1
ATOM 642 O O . SER A 1 80 ? 20.664 7.700 -20.898 1.00 97.81 80 SER A O 1
ATOM 644 N N . HIS A 1 81 ? 22.680 8.010 -19.956 1.00 96.69 81 HIS A N 1
ATOM 645 C CA . HIS A 1 81 ? 22.150 8.381 -18.643 1.00 96.69 81 HIS A CA 1
ATOM 646 C C . HIS A 1 81 ? 21.255 9.629 -18.717 1.00 96.69 81 HIS A C 1
ATOM 648 O O . HIS A 1 81 ? 20.219 9.688 -18.060 1.00 96.69 81 HIS A O 1
ATOM 654 N N . PHE A 1 82 ? 21.631 10.605 -19.551 1.00 97.06 82 PHE A N 1
ATOM 655 C CA . PHE A 1 82 ? 20.856 11.829 -19.741 1.00 97.06 82 PHE A CA 1
ATOM 656 C C . PHE A 1 82 ? 19.467 11.541 -20.327 1.00 97.06 82 PHE A C 1
ATOM 658 O O . PHE A 1 82 ? 18.466 11.983 -19.772 1.00 97.06 82 PHE A O 1
ATOM 665 N N . GLU A 1 83 ? 19.395 10.728 -21.384 1.00 97.38 83 GLU A N 1
ATOM 666 C CA . GLU A 1 83 ? 18.115 10.345 -21.999 1.00 97.38 83 GLU A CA 1
ATOM 667 C C . GLU A 1 83 ? 17.241 9.529 -21.041 1.00 97.38 83 GLU A C 1
ATOM 669 O O . GLU A 1 83 ? 16.029 9.730 -20.976 1.00 97.38 83 GLU A O 1
ATOM 674 N N . ASN A 1 84 ? 17.849 8.648 -20.241 1.00 96.69 84 ASN A N 1
ATOM 675 C CA . ASN A 1 84 ? 17.121 7.868 -19.239 1.00 96.69 84 ASN A CA 1
ATOM 676 C C . ASN A 1 84 ? 16.499 8.782 -18.179 1.00 96.69 84 ASN A C 1
ATOM 678 O O . ASN A 1 84 ? 15.331 8.612 -17.834 1.00 96.69 84 ASN A O 1
ATOM 682 N N . MET A 1 85 ? 17.246 9.789 -17.716 1.00 97.06 85 MET A N 1
ATOM 683 C CA . MET A 1 85 ? 16.731 10.778 -16.772 1.00 97.06 85 MET A CA 1
ATOM 684 C C . MET A 1 85 ? 15.571 11.575 -17.378 1.00 97.06 85 MET A C 1
ATOM 686 O O . MET A 1 85 ? 14.524 11.703 -16.748 1.00 97.06 85 MET A O 1
ATOM 690 N N . LEU A 1 86 ? 15.704 12.041 -18.626 1.00 96.44 86 LEU A N 1
ATOM 691 C CA . LEU A 1 86 ? 14.610 12.724 -19.323 1.00 96.44 86 LEU A CA 1
ATOM 692 C C . LEU A 1 86 ? 13.375 11.827 -19.494 1.00 96.44 86 LEU A C 1
ATOM 694 O O . LEU A 1 86 ? 12.247 12.310 -19.359 1.00 96.44 86 LEU A O 1
ATOM 698 N N . SER A 1 87 ? 13.567 10.532 -19.762 1.00 96.69 87 SER A N 1
ATOM 699 C CA . SER A 1 87 ? 12.467 9.570 -19.861 1.00 96.69 87 SER A CA 1
ATOM 700 C C . SER A 1 87 ? 11.750 9.385 -18.524 1.00 96.69 87 SER A C 1
ATOM 702 O O . SER A 1 87 ? 10.520 9.363 -18.521 1.00 96.69 87 SER A O 1
ATOM 704 N N . ILE A 1 88 ? 12.487 9.281 -17.412 1.00 96.44 88 ILE A N 1
ATOM 705 C CA . ILE A 1 88 ? 11.920 9.166 -16.058 1.00 96.44 88 ILE A CA 1
ATOM 706 C C . ILE A 1 88 ? 11.140 10.433 -15.709 1.00 96.44 88 ILE A C 1
ATOM 708 O O . ILE A 1 88 ? 9.958 10.351 -15.386 1.00 96.44 88 ILE A O 1
ATOM 712 N N . MET A 1 89 ? 11.753 11.609 -15.874 1.00 95.94 89 MET A N 1
ATOM 713 C CA . MET A 1 89 ? 11.104 12.890 -15.576 1.00 95.94 89 MET A CA 1
ATOM 714 C C . MET A 1 89 ? 9.806 13.068 -16.369 1.00 95.94 89 MET A C 1
ATOM 716 O O . MET A 1 89 ? 8.801 13.533 -15.834 1.00 95.94 89 MET A O 1
ATOM 720 N N . ARG A 1 90 ? 9.802 12.691 -17.654 1.00 95.75 90 ARG A N 1
ATOM 721 C CA . ARG A 1 90 ? 8.600 12.752 -18.493 1.00 95.75 90 ARG A CA 1
ATOM 722 C C . ARG A 1 90 ? 7.520 11.792 -17.996 1.00 95.75 90 ARG A C 1
ATOM 724 O O . ARG A 1 90 ? 6.365 12.200 -17.906 1.00 95.75 90 ARG A O 1
ATOM 731 N N . TYR A 1 91 ? 7.889 10.549 -17.692 1.00 95.94 91 TYR A N 1
ATOM 732 C CA . TYR A 1 91 ? 6.972 9.532 -17.176 1.00 95.94 91 TYR A CA 1
ATOM 733 C C . TYR A 1 91 ? 6.317 9.986 -15.863 1.00 95.94 91 TYR A C 1
ATOM 735 O O . TYR A 1 91 ? 5.093 10.007 -15.770 1.00 95.94 91 TYR A O 1
ATOM 743 N N . GLU A 1 92 ? 7.104 10.473 -14.900 1.00 94.25 92 GLU A N 1
ATOM 744 C CA . GLU A 1 92 ? 6.590 10.978 -13.620 1.00 94.25 92 GLU A CA 1
ATOM 745 C C . GLU A 1 92 ? 5.626 12.156 -13.799 1.00 94.25 92 GLU A C 1
ATOM 747 O O . GLU A 1 92 ? 4.608 12.245 -13.110 1.00 94.25 92 GLU A O 1
ATOM 752 N N . LYS A 1 93 ? 5.910 13.082 -14.726 1.00 95.00 93 LYS A N 1
ATOM 753 C CA . LYS A 1 93 ? 4.988 14.193 -15.010 1.00 95.00 93 LYS A CA 1
ATOM 754 C C . LYS A 1 93 ? 3.663 13.698 -15.580 1.00 95.00 93 LYS A C 1
ATOM 756 O O . LYS A 1 93 ? 2.623 14.198 -15.162 1.00 95.00 93 LYS A O 1
ATOM 761 N N . TRP A 1 94 ? 3.687 12.719 -16.479 1.00 93.06 94 TRP A N 1
ATOM 762 C CA . TRP A 1 94 ? 2.462 12.135 -17.026 1.00 93.06 94 TRP A CA 1
ATOM 763 C C . TRP A 1 94 ? 1.649 11.372 -15.985 1.00 93.06 94 TRP A C 1
ATOM 765 O O . TRP A 1 94 ? 0.436 11.562 -15.932 1.00 93.06 94 TRP A O 1
ATOM 775 N N . GLU A 1 95 ? 2.290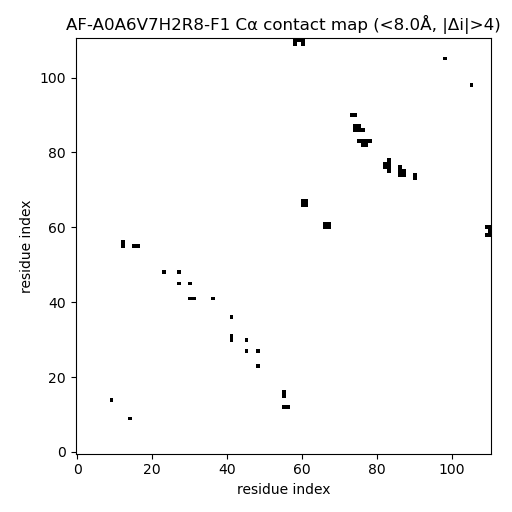 10.579 -15.129 1.00 91.12 95 GLU A N 1
ATOM 776 C CA . GLU A 1 95 ? 1.590 9.836 -14.075 1.00 91.12 95 GLU A CA 1
ATOM 777 C C . GLU A 1 95 ? 0.929 10.774 -13.058 1.00 91.12 95 GLU A C 1
ATOM 779 O O . GLU A 1 95 ? -0.233 10.578 -12.710 1.00 91.12 95 GLU A O 1
ATOM 784 N N . ASN A 1 96 ? 1.604 11.859 -12.664 1.00 91.50 96 ASN A N 1
ATOM 785 C CA . ASN A 1 96 ? 1.012 12.875 -11.784 1.00 91.50 96 ASN A CA 1
ATOM 786 C C . ASN A 1 96 ? -0.196 13.584 -12.417 1.00 91.50 96 ASN A C 1
ATOM 788 O O . ASN A 1 96 ? -1.175 13.895 -11.738 1.00 91.50 96 ASN A O 1
ATOM 792 N N . LEU A 1 97 ? -0.145 13.854 -13.724 1.00 91.44 97 LEU A N 1
ATOM 793 C CA . LEU A 1 97 ? -1.299 14.407 -14.432 1.00 91.44 97 LEU A CA 1
ATOM 794 C C . LEU A 1 97 ? -2.441 13.387 -14.461 1.00 91.44 97 LEU A C 1
ATOM 796 O O . LEU A 1 97 ? -3.575 13.727 -14.137 1.00 91.44 97 LEU A O 1
ATOM 800 N N . ARG A 1 98 ? -2.148 12.124 -14.784 1.00 88.88 98 ARG A N 1
ATOM 801 C CA . ARG A 1 98 ? -3.144 11.049 -14.849 1.00 88.88 98 ARG A CA 1
ATOM 802 C C . ARG A 1 98 ? -3.828 10.807 -13.506 1.00 88.88 98 ARG A C 1
ATOM 804 O O . ARG A 1 98 ? -5.041 10.623 -13.496 1.00 88.88 98 ARG A O 1
ATOM 811 N N . SER A 1 99 ? -3.085 10.836 -12.400 1.00 87.44 99 SER A N 1
ATOM 812 C CA . SER A 1 99 ? -3.658 10.689 -11.058 1.00 87.44 99 SER A CA 1
ATOM 813 C C . SER A 1 99 ? -4.543 11.875 -10.679 1.00 87.44 99 SER A C 1
ATOM 815 O O . SER A 1 99 ? -5.590 11.671 -10.081 1.00 87.44 99 SER A O 1
ATOM 817 N N . THR A 1 100 ? -4.190 13.094 -11.097 1.00 87.94 100 THR A N 1
ATOM 818 C CA . THR A 1 100 ? -5.013 14.295 -10.856 1.00 87.94 100 THR A CA 1
ATOM 819 C C . THR A 1 100 ? -6.364 14.229 -11.575 1.00 87.94 100 THR A C 1
ATOM 821 O O . THR A 1 100 ? -7.364 14.714 -11.056 1.00 87.94 100 THR A O 1
ATOM 824 N N . PHE A 1 101 ? -6.405 13.640 -12.774 1.00 82.50 101 PHE A N 1
ATOM 825 C CA . PHE A 1 101 ? -7.628 13.522 -13.581 1.00 82.50 101 PHE A CA 1
ATOM 826 C C . PHE A 1 101 ? -8.385 12.202 -13.378 1.00 82.50 101 PHE A C 1
ATOM 828 O O . PHE A 1 101 ? -9.406 11.976 -14.026 1.00 82.50 101 PHE A O 1
ATOM 835 N N . SER A 1 102 ? -7.893 11.317 -12.513 1.00 78.00 102 SER A N 1
ATOM 836 C CA . SER A 1 102 ? -8.547 10.056 -12.181 1.00 78.00 102 SER A CA 1
ATOM 837 C C . SER A 1 102 ? -9.346 10.235 -10.891 1.00 78.00 102 SER A C 1
ATOM 839 O O . SER A 1 102 ? -8.759 10.423 -9.836 1.00 78.00 102 SER A O 1
ATOM 841 N N . GLU A 1 103 ? -10.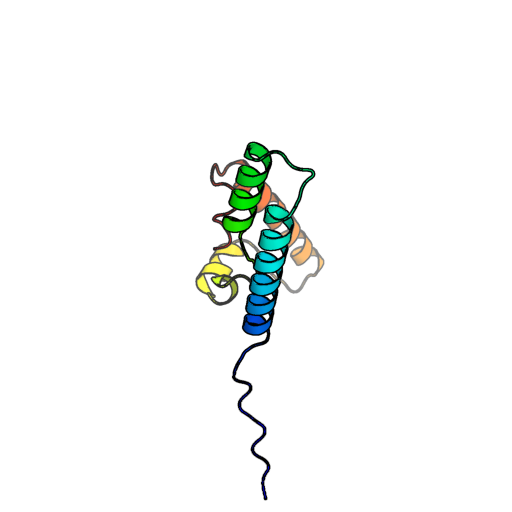677 10.124 -10.955 1.00 64.50 103 GLU A N 1
ATOM 842 C CA . GLU A 1 103 ? -11.572 10.136 -9.775 1.00 64.50 103 GLU A CA 1
ATOM 843 C C . GLU A 1 103 ? -11.409 8.907 -8.865 1.00 64.50 103 GLU A C 1
ATOM 845 O O . GLU A 1 103 ? -12.065 8.805 -7.833 1.00 64.50 103 GLU A O 1
ATOM 850 N N . LYS A 1 104 ? -10.552 7.949 -9.235 1.00 54.06 104 LYS A N 1
ATOM 851 C CA . LYS A 1 104 ? -10.228 6.825 -8.361 1.00 54.06 104 LYS A CA 1
ATOM 852 C C . LYS A 1 104 ? -9.320 7.298 -7.239 1.00 54.06 104 LYS A C 1
ATOM 854 O O . LYS A 1 104 ? -8.168 7.655 -7.497 1.00 54.06 104 LYS A O 1
ATOM 859 N N . ASP A 1 105 ? -9.836 7.223 -6.016 1.00 53.16 105 ASP A N 1
ATOM 860 C CA . ASP A 1 105 ? -9.042 7.290 -4.799 1.00 53.16 105 ASP A CA 1
ATOM 861 C C . ASP A 1 105 ? -7.776 6.444 -4.977 1.00 53.16 105 ASP A C 1
ATOM 863 O O . ASP A 1 105 ? -7.812 5.299 -5.437 1.00 53.16 105 ASP A O 1
ATOM 867 N N . SER A 1 106 ? -6.635 7.021 -4.612 1.00 48.34 106 SER A N 1
ATOM 868 C CA . SER A 1 106 ? -5.275 6.483 -4.763 1.00 48.34 106 SER A CA 1
ATOM 869 C C . SER A 1 106 ? -5.022 5.131 -4.066 1.00 48.34 106 SER A C 1
ATOM 871 O O . SER A 1 106 ? -3.896 4.630 -4.064 1.00 48.34 106 SER A O 1
ATOM 873 N N . ILE A 1 107 ? -6.064 4.530 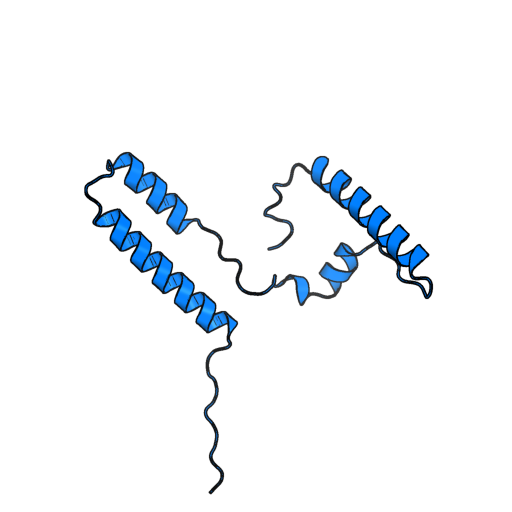-3.495 1.00 49.53 107 ILE A N 1
ATOM 874 C CA . ILE A 1 107 ? -6.074 3.278 -2.747 1.00 49.53 107 ILE A CA 1
ATOM 875 C C . ILE A 1 107 ? -6.154 2.065 -3.695 1.00 49.53 107 ILE A C 1
ATOM 877 O O . ILE A 1 107 ? -5.456 1.084 -3.460 1.00 49.53 107 ILE A O 1
ATOM 881 N N . GLU A 1 108 ? -6.868 2.154 -4.826 1.00 47.62 108 GLU A N 1
ATOM 882 C CA . GLU A 1 108 ? -7.077 1.008 -5.742 1.00 47.62 108 GLU A CA 1
ATOM 883 C C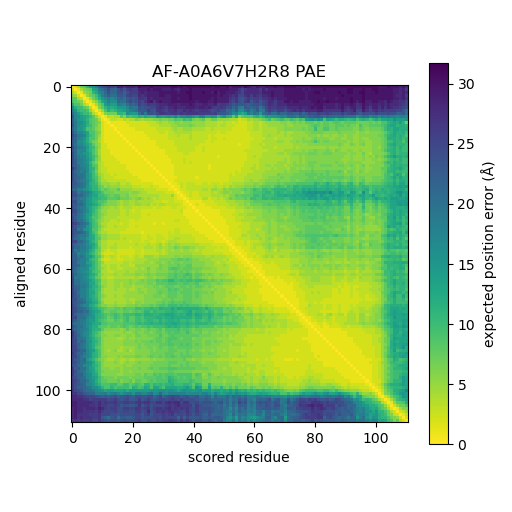 . GLU A 1 108 ? -5.892 0.700 -6.679 1.00 47.62 108 GLU A C 1
ATOM 885 O O . GLU A 1 108 ? -5.893 -0.309 -7.380 1.00 47.62 108 GLU A O 1
ATOM 890 N N . ALA A 1 109 ? -4.876 1.564 -6.753 1.00 49.31 109 ALA A N 1
ATOM 891 C CA . ALA A 1 109 ? -3.783 1.391 -7.717 1.00 49.31 109 ALA A CA 1
ATOM 892 C C . ALA A 1 109 ? -2.753 0.315 -7.310 1.00 49.31 109 ALA A C 1
ATOM 894 O O . ALA A 1 109 ? -1.875 -0.020 -8.108 1.00 49.31 109 ALA A O 1
ATOM 895 N N . PHE A 1 110 ? -2.829 -0.206 -6.079 1.00 48.75 110 PHE A N 1
ATOM 896 C CA . PHE A 1 110 ? -1.795 -1.072 -5.499 1.00 48.75 110 PHE A CA 1
ATOM 897 C C . PHE A 1 110 ? -2.317 -2.282 -4.703 1.00 48.75 110 PHE A C 1
ATOM 899 O O . PHE A 1 110 ? -1.514 -2.919 -4.014 1.00 48.75 110 PHE A O 1
ATOM 906 N N . GLU A 1 111 ? -3.606 -2.613 -4.810 1.00 41.34 111 GLU A N 1
ATOM 907 C CA . GLU A 1 111 ? -4.141 -3.932 -4.416 1.00 41.34 111 GLU A CA 1
ATOM 908 C C . GLU A 1 111 ? -3.922 -4.973 -5.528 1.00 41.34 111 GLU A C 1
ATOM 910 O O . GLU A 1 111 ? -3.560 -6.129 -5.195 1.00 41.34 111 GLU A O 1
#

Foldseek 3Di:
DDDPDDDPVDDPQRVVVVVLVVVLVVVLVCLVPDPPDDPVVSVVVNVCSVPDDDDTDAFPLVVVPVSVCVLCPQQDDDPDPVVNVVSVVVSVVVVVVVVVPDPDDPVPSGD

Solvent-accessible surface area (backbone atoms only — not comparable to full-atom values): 7015 Å² total; per-residue (Å²): 137,84,80,79,76,72,82,77,87,62,55,77,64,54,56,52,50,53,54,51,52,54,50,53,53,52,53,51,51,53,58,71,70,45,84,89,63,56,70,76,59,46,51,57,53,51,52,52,61,72,71,54,83,84,87,73,92,69,56,69,50,77,76,35,64,68,58,48,53,59,68,53,59,83,56,58,84,66,96,44,69,67,59,29,51,52,28,49,57,52,40,55,54,49,50,55,51,51,56,73,74,39,92,64,64,86,70,74,83,64,108

Mean predicted aligned error: 9.31 Å

Sequence (111 aa):
MTLSLCDVKYGGRDMASDMVDEIQKEVEYQIQSSTWMDDGVRDIILDKLVYMDRKIGYPSSYRNITVMKEHFRGLSASKSHFENMLSIMRYEKWENLRSTFSEKDSIEAFE

Radius of gyration: 22.34 Å; Cα contacts (8 Å, |Δi|>4): 35; chains: 1; bounding box: 43×52×55 Å

Organism: NCBI:txid395501

Secondary structure (DSSP, 8-state):
---------S-HHHHHHHHHHHHHHHHHHHHHH-SSS-HHHHHHHHHHHHT-----SS-GGGG-HHHHHHHTTT----S-HHHHHHHHHHHHHHHHHHHHT--S-TTTT--

InterPro domains:
  IPR000718 Peptidase M13 [PS51885] (1-111)
  IPR008753 Peptidase M13, N-terminal domain [PF05649] (13-59)
  IPR024079 Metallopeptidase, catalytic domain superfamily [G3DSA:3.40.390.10] (7-108)